Protein AF-A0A917JMY3-F1 (afdb_monomer_lite)

Secondary structure (DSSP, 8-state):
--SHHHHTT----S-EEEES-SB-SSSSGGGGSS-GGGEEEE--TT-GGGG-B-S-TTTTTS-TTEETBEE-TTSGGG-SEEPP--TT--TT-GGG-HHHHHHHHHHHTT-PPP---

Sequence (117 aa):
MVGYSSRDAGLHADEVAFLGSPGVGVDHARDLGVPPEHVWAGTSRDDEIHFAVDGDPRTWGGFPDQHWYGMNPADPAFGGNQIPSSPTTRHNDYWKDPQTVDALARIVVGRAEGTHQ

InterPro domains:
  IPR010427 Domain of unknown function DUF1023 [PF06259] (7-50)

Structure (mmCIF, N/CA/C/O backbone):
data_AF-A0A917JMY3-F1
#
_entry.id   AF-A0A917JMY3-F1
#
loop_
_atom_site.group_PDB
_atom_site.id
_atom_site.type_symbol
_atom_site.label_atom_id
_atom_site.label_alt_id
_atom_site.label_comp_id
_atom_site.label_asym_id
_atom_site.label_entity_id
_atom_site.label_seq_id
_atom_site.pdbx_PDB_ins_code
_atom_site.Cartn_x
_atom_site.Cartn_y
_atom_site.Cartn_z
_atom_site.occupancy
_atom_site.B_iso_or_equiv
_atom_site.auth_seq_id
_atom_site.auth_comp_id
_atom_site.auth_asym_id
_atom_site.auth_atom_id
_atom_site.pdbx_PDB_model_num
ATOM 1 N N . MET A 1 1 ? 10.313 -12.507 -0.847 1.00 40.16 1 MET A N 1
ATOM 2 C CA . MET A 1 1 ? 9.336 -12.579 -1.953 1.00 40.16 1 MET A CA 1
ATOM 3 C C . MET A 1 1 ? 8.189 -13.485 -1.515 1.00 40.16 1 MET A C 1
ATOM 5 O O . MET A 1 1 ? 8.314 -14.693 -1.622 1.00 40.16 1 MET A O 1
ATOM 9 N N . VAL A 1 2 ? 7.125 -12.925 -0.932 1.00 47.00 2 VAL A N 1
ATOM 10 C CA . VAL A 1 2 ? 5.941 -13.695 -0.476 1.00 47.00 2 VAL A CA 1
ATOM 11 C C . VAL A 1 2 ? 4.927 -13.915 -1.616 1.00 47.00 2 VAL A C 1
ATOM 13 O O . VAL A 1 2 ? 4.148 -14.862 -1.571 1.00 47.00 2 VAL A O 1
ATOM 16 N N . GLY A 1 3 ? 4.998 -13.128 -2.698 1.00 41.66 3 GLY A N 1
ATOM 17 C CA . GLY A 1 3 ? 4.129 -13.287 -3.876 1.00 41.66 3 GLY A CA 1
ATOM 18 C C . GLY A 1 3 ? 4.318 -14.608 -4.635 1.00 41.66 3 GLY A C 1
ATOM 19 O O . GLY A 1 3 ? 3.356 -15.152 -5.165 1.00 41.66 3 GLY A O 1
ATOM 20 N N . TYR A 1 4 ? 5.520 -15.196 -4.619 1.00 40.59 4 TYR A N 1
ATOM 21 C CA . TYR A 1 4 ? 5.754 -16.487 -5.285 1.00 40.59 4 TYR A CA 1
ATOM 22 C C . TYR A 1 4 ? 5.111 -17.665 -4.537 1.00 40.59 4 TYR A C 1
ATOM 24 O O . TYR A 1 4 ? 4.604 -18.587 -5.164 1.00 40.59 4 TYR A O 1
ATOM 32 N N . SER A 1 5 ? 5.039 -17.606 -3.203 1.00 41.75 5 SER A N 1
ATOM 33 C CA . SER A 1 5 ? 4.351 -18.613 -2.379 1.00 41.75 5 SER A CA 1
ATOM 34 C C . SER A 1 5 ? 2.821 -18.603 -2.522 1.00 41.75 5 SER A C 1
ATOM 36 O O . SER A 1 5 ? 2.170 -19.539 -2.071 1.00 41.75 5 SER A O 1
ATOM 38 N N . SER A 1 6 ? 2.243 -17.579 -3.161 1.00 46.69 6 SER A N 1
ATOM 39 C CA . SER A 1 6 ? 0.793 -17.446 -3.365 1.00 46.69 6 SER A CA 1
ATOM 40 C C . SER A 1 6 ? 0.261 -18.322 -4.504 1.00 46.69 6 SER A C 1
ATOM 42 O O . SER A 1 6 ? -0.890 -18.752 -4.461 1.00 46.69 6 SER A O 1
ATOM 44 N N . ARG A 1 7 ? 1.079 -18.591 -5.533 1.00 44.69 7 ARG A N 1
ATOM 45 C CA . ARG A 1 7 ? 0.615 -19.217 -6.783 1.00 44.69 7 ARG A CA 1
ATOM 46 C C . ARG A 1 7 ? 0.433 -20.735 -6.707 1.00 44.69 7 ARG A C 1
ATOM 48 O O . ARG A 1 7 ? -0.440 -21.253 -7.394 1.00 44.69 7 ARG A O 1
ATOM 55 N N . ASP A 1 8 ? 1.191 -21.427 -5.854 1.00 43.56 8 ASP A N 1
ATOM 56 C CA . ASP A 1 8 ? 1.295 -22.895 -5.920 1.00 43.56 8 ASP A CA 1
ATOM 57 C C . ASP A 1 8 ? 0.513 -23.661 -4.836 1.00 43.56 8 ASP A C 1
ATOM 59 O O . ASP A 1 8 ? 0.391 -24.881 -4.933 1.00 43.56 8 ASP A O 1
ATOM 63 N N . ALA A 1 9 ? -0.042 -22.991 -3.816 1.00 42.69 9 ALA A N 1
ATOM 64 C CA . ALA A 1 9 ? -0.684 -23.679 -2.683 1.00 42.69 9 ALA A CA 1
ATOM 65 C C . ALA A 1 9 ? -2.163 -23.338 -2.440 1.00 42.69 9 ALA A C 1
ATOM 67 O O . ALA A 1 9 ? -2.804 -24.054 -1.677 1.00 42.69 9 ALA A O 1
ATOM 68 N N . GLY A 1 10 ? -2.717 -22.300 -3.079 1.00 42.09 10 GLY A N 1
ATOM 69 C CA . GLY A 1 10 ? -4.028 -21.762 -2.707 1.00 42.09 10 GLY A CA 1
ATOM 70 C C . GLY A 1 10 ? -3.972 -21.181 -1.292 1.00 42.09 10 GLY A C 1
ATOM 71 O O . GLY A 1 10 ? -3.919 -21.905 -0.301 1.00 42.09 10 GLY A O 1
ATOM 72 N N . LEU A 1 11 ? -3.927 -19.856 -1.171 1.00 47.31 11 LEU A N 1
ATOM 73 C CA . LEU A 1 11 ? -3.903 -19.230 0.147 1.00 47.31 11 LEU A CA 1
ATOM 74 C C . LEU A 1 11 ? -5.196 -19.563 0.902 1.00 47.31 11 LEU A C 1
ATOM 76 O O . LEU A 1 11 ? -6.274 -19.116 0.535 1.00 47.31 11 LEU A O 1
ATOM 80 N N . HIS A 1 12 ? -5.062 -20.270 2.025 1.00 51.50 12 HIS A N 1
ATOM 81 C CA . HIS A 1 12 ? -5.997 -20.190 3.152 1.00 51.50 12 HIS A CA 1
ATOM 82 C C . HIS A 1 12 ? -5.856 -18.833 3.871 1.00 51.50 12 HIS A C 1
ATOM 84 O O . HIS A 1 12 ? -5.801 -18.780 5.097 1.00 51.50 12 HIS A O 1
ATOM 90 N N . ALA A 1 13 ? -5.687 -17.746 3.122 1.00 57.28 13 ALA A N 1
ATOM 91 C CA . ALA A 1 13 ? -5.776 -16.403 3.655 1.00 57.28 13 ALA A CA 1
ATOM 92 C C . ALA A 1 13 ? -6.987 -15.761 3.009 1.00 57.28 13 ALA A C 1
ATOM 94 O O . ALA A 1 13 ? -7.075 -15.685 1.784 1.00 57.28 13 ALA A O 1
ATOM 95 N N . ASP A 1 14 ? -7.902 -15.317 3.858 1.00 73.88 14 ASP A N 1
ATOM 96 C CA . ASP A 1 14 ? -9.063 -14.553 3.433 1.00 73.88 14 ASP A CA 1
ATOM 97 C C . ASP A 1 14 ? -8.649 -13.171 2.906 1.00 73.88 14 ASP A C 1
ATOM 99 O O . ASP A 1 14 ? -9.389 -12.581 2.141 1.00 73.88 14 ASP A O 1
ATOM 103 N N . GLU A 1 15 ? -7.459 -12.671 3.272 1.00 84.50 15 GLU A N 1
ATOM 104 C CA . GLU A 1 15 ? -6.949 -11.346 2.905 1.00 84.50 15 GLU A CA 1
ATOM 105 C C . GLU A 1 15 ? -5.446 -11.391 2.579 1.00 84.50 15 GLU A C 1
ATOM 107 O O . GLU A 1 15 ? -4.666 -12.073 3.253 1.00 84.50 15 GLU A O 1
ATOM 112 N N . VAL A 1 16 ? -5.008 -10.616 1.584 1.00 87.50 16 VAL A N 1
ATOM 113 C CA . VAL A 1 16 ? -3.596 -10.468 1.190 1.00 87.50 16 VAL A CA 1
ATOM 114 C C . VAL A 1 16 ? -3.202 -8.994 1.238 1.00 87.50 16 VAL A C 1
ATOM 116 O O . VAL A 1 16 ? -3.844 -8.170 0.601 1.00 87.50 16 VAL A O 1
ATOM 119 N N . ALA A 1 17 ? -2.123 -8.656 1.954 1.00 88.81 17 ALA A N 1
ATOM 120 C CA . ALA A 1 17 ? -1.642 -7.279 2.099 1.00 88.81 17 ALA A CA 1
ATOM 121 C C . ALA A 1 17 ? -0.182 -7.103 1.639 1.00 88.81 17 ALA A C 1
ATOM 123 O O . ALA A 1 17 ? 0.703 -7.850 2.065 1.00 88.81 17 ALA A O 1
ATOM 124 N N . PHE A 1 18 ? 0.084 -6.077 0.825 1.00 89.31 18 PHE A N 1
ATOM 125 C CA . PHE A 1 18 ? 1.416 -5.692 0.347 1.00 89.31 18 PHE A CA 1
ATOM 126 C C . PHE A 1 18 ? 1.780 -4.278 0.815 1.00 89.31 18 PHE A C 1
ATOM 128 O O . PHE A 1 18 ? 1.085 -3.317 0.506 1.00 89.31 18 PHE A O 1
ATOM 135 N N . LEU A 1 19 ? 2.895 -4.120 1.528 1.00 88.19 19 LEU A N 1
ATOM 136 C CA . LEU A 1 19 ? 3.388 -2.807 1.957 1.00 88.19 19 LEU A CA 1
ATOM 137 C C . LEU A 1 19 ? 4.782 -2.558 1.403 1.00 88.19 19 LEU A C 1
ATOM 139 O O . LEU A 1 19 ? 5.643 -3.427 1.540 1.00 88.19 19 LEU A O 1
ATOM 143 N N . GLY A 1 20 ? 4.979 -1.400 0.767 1.00 80.94 20 GLY A N 1
ATOM 144 C CA . GLY A 1 20 ? 6.263 -1.028 0.171 1.00 80.94 20 GLY A CA 1
ATOM 145 C C . GLY A 1 20 ? 6.785 -2.099 -0.791 1.00 80.94 20 GLY A C 1
ATOM 146 O O . GLY A 1 20 ? 7.956 -2.452 -0.745 1.00 80.94 20 GLY A O 1
ATOM 147 N N . SER A 1 21 ? 5.920 -2.710 -1.608 1.00 79.12 21 SER A N 1
ATOM 148 C CA . SER A 1 21 ? 6.339 -3.813 -2.485 1.00 79.12 21 SER A CA 1
ATOM 149 C C . SER A 1 21 ? 6.733 -3.297 -3.872 1.00 79.12 21 SER A C 1
ATOM 151 O O . SER A 1 21 ? 5.936 -2.597 -4.494 1.00 79.12 21 SER A O 1
ATOM 153 N N . PRO A 1 22 ? 7.880 -3.718 -4.435 1.00 68.75 22 PRO A N 1
ATOM 154 C CA . PRO A 1 22 ? 8.309 -3.350 -5.786 1.00 68.75 22 PRO A CA 1
ATOM 155 C C . PRO A 1 22 ? 7.623 -4.225 -6.854 1.00 68.75 22 PRO A C 1
ATOM 157 O O . PRO A 1 22 ? 8.269 -4.731 -7.769 1.00 68.75 22 PRO A O 1
ATOM 160 N N . GLY A 1 23 ? 6.327 -4.494 -6.705 1.00 78.44 23 GLY A N 1
ATOM 161 C CA . GLY A 1 23 ? 5.597 -5.479 -7.510 1.00 78.44 23 GLY A CA 1
ATOM 162 C C . GLY A 1 23 ? 5.478 -6.852 -6.841 1.00 78.44 23 GLY A C 1
ATOM 163 O O . GLY A 1 23 ? 6.192 -7.176 -5.886 1.00 78.44 23 GLY A O 1
ATOM 164 N N . VAL A 1 24 ? 4.513 -7.643 -7.315 1.00 78.25 24 VAL A N 1
ATOM 165 C CA . VAL A 1 24 ? 4.086 -8.916 -6.693 1.00 78.25 24 VAL A CA 1
ATOM 166 C C . VAL A 1 24 ? 4.065 -10.105 -7.664 1.00 78.25 24 VAL A C 1
ATOM 168 O O . VAL A 1 24 ? 3.620 -11.194 -7.308 1.00 78.25 24 VAL A O 1
ATOM 171 N N . GLY A 1 25 ? 4.607 -9.930 -8.870 1.00 75.94 25 GLY A N 1
ATOM 172 C CA . GLY A 1 25 ? 4.732 -10.951 -9.917 1.00 75.94 25 GLY A CA 1
ATOM 173 C C . GLY A 1 25 ? 3.576 -10.989 -10.924 1.00 75.94 25 GLY A C 1
ATOM 174 O O . GLY A 1 25 ? 3.506 -11.928 -11.723 1.00 75.94 25 GLY A O 1
ATOM 175 N N . VAL A 1 26 ? 2.673 -10.004 -10.867 1.00 80.94 26 VAL A N 1
ATOM 176 C CA . VAL A 1 26 ? 1.529 -9.791 -11.769 1.00 80.94 26 VAL A CA 1
ATOM 177 C C . VAL A 1 26 ? 1.264 -8.300 -11.956 1.00 80.94 26 VAL A C 1
ATOM 179 O O . VAL A 1 26 ? 1.698 -7.495 -11.134 1.00 80.94 26 VAL A O 1
ATOM 182 N N . ASP A 1 27 ? 0.496 -7.962 -12.993 1.00 81.12 27 ASP A N 1
ATOM 183 C CA . ASP A 1 27 ? 0.112 -6.579 -13.295 1.00 81.12 27 ASP A CA 1
ATOM 184 C C . ASP A 1 27 ? -1.253 -6.177 -12.717 1.00 81.12 27 ASP A C 1
ATOM 186 O O . ASP A 1 27 ? -1.523 -4.987 -12.589 1.00 81.12 27 ASP A O 1
ATOM 190 N N . HIS A 1 28 ? -2.108 -7.141 -12.350 1.00 84.06 28 HIS A N 1
ATOM 191 C CA . HIS A 1 28 ? -3.422 -6.868 -11.761 1.00 84.06 28 HIS A CA 1
ATOM 192 C C . HIS A 1 28 ? -3.714 -7.790 -10.572 1.00 84.06 28 HIS A C 1
ATOM 194 O O . HIS A 1 28 ? -3.365 -8.972 -10.580 1.00 84.06 28 HIS A O 1
ATOM 200 N N . ALA A 1 29 ? -4.461 -7.281 -9.590 1.00 86.88 29 ALA A N 1
ATOM 201 C CA . ALA A 1 29 ? -4.897 -8.022 -8.406 1.00 86.88 29 ALA A CA 1
ATOM 202 C C . ALA A 1 29 ? -5.672 -9.304 -8.761 1.00 86.88 29 ALA A C 1
ATOM 204 O O . ALA A 1 29 ? -5.460 -10.348 -8.148 1.00 86.88 29 ALA A O 1
ATOM 205 N N . ARG A 1 30 ? -6.502 -9.263 -9.815 1.00 85.88 30 ARG A N 1
ATOM 206 C CA . ARG A 1 30 ? -7.267 -10.427 -10.311 1.00 85.88 30 ARG A CA 1
ATOM 207 C C . ARG A 1 30 ? -6.396 -11.607 -10.758 1.00 85.88 30 ARG A C 1
ATOM 209 O O . ARG A 1 30 ? -6.891 -12.726 -10.850 1.00 85.88 30 ARG A O 1
ATOM 216 N N . ASP A 1 31 ? -5.116 -11.365 -11.033 1.00 86.50 31 ASP A N 1
ATOM 217 C CA . ASP A 1 31 ? -4.177 -12.381 -11.507 1.00 86.50 31 ASP A CA 1
ATOM 218 C C . ASP A 1 31 ? -3.449 -13.095 -10.340 1.00 86.50 31 ASP A C 1
ATOM 220 O O . ASP A 1 31 ? -2.634 -13.993 -10.573 1.00 86.50 31 ASP A O 1
ATOM 224 N N . LEU A 1 32 ? -3.735 -12.719 -9.081 1.00 83.31 32 LEU A N 1
ATOM 225 C CA . LEU A 1 32 ? -3.150 -13.312 -7.865 1.00 83.31 32 LEU A CA 1
ATOM 226 C C . LEU A 1 32 ? -3.818 -14.623 -7.420 1.00 83.31 32 LEU A C 1
ATOM 228 O O . LEU A 1 32 ? -3.282 -15.312 -6.553 1.00 83.31 32 LEU A O 1
ATOM 232 N N . GLY A 1 33 ? -4.965 -14.981 -8.005 1.00 83.19 33 GLY A N 1
ATOM 233 C CA . GLY A 1 33 ? -5.721 -16.185 -7.638 1.00 83.19 33 GLY A CA 1
ATOM 234 C C . GLY A 1 33 ? -6.621 -16.029 -6.404 1.00 83.19 33 GLY A C 1
ATOM 235 O O . GLY A 1 33 ? -7.188 -17.020 -5.950 1.00 83.19 33 GLY A O 1
ATOM 236 N N . VAL A 1 34 ? -6.780 -14.804 -5.893 1.00 84.62 34 VAL A N 1
ATOM 237 C CA . VAL A 1 34 ? -7.773 -14.408 -4.878 1.00 84.62 34 VAL A CA 1
ATOM 238 C C . VAL A 1 34 ? -8.669 -13.298 -5.445 1.00 84.62 34 VAL A C 1
ATOM 240 O O . VAL A 1 34 ? -8.234 -12.599 -6.369 1.00 84.62 34 VAL A O 1
ATOM 243 N N . PRO A 1 35 ? -9.909 -13.120 -4.951 1.00 88.56 35 PRO A N 1
ATOM 244 C CA . PRO A 1 35 ? -10.749 -12.020 -5.410 1.00 88.56 35 PRO A CA 1
ATOM 245 C C . PRO A 1 35 ? -10.083 -10.658 -5.112 1.00 88.56 35 PRO A C 1
ATOM 247 O O . PRO A 1 35 ? -9.526 -10.494 -4.024 1.00 88.56 35 PRO A O 1
ATOM 250 N N . PRO A 1 36 ? -10.091 -9.689 -6.050 1.00 88.31 36 PRO A N 1
ATOM 251 C CA . PRO A 1 36 ? -9.416 -8.396 -5.881 1.00 88.31 36 PRO A CA 1
ATOM 252 C C . PRO A 1 36 ? -9.843 -7.609 -4.637 1.00 88.31 36 PRO A C 1
ATOM 254 O O . PRO A 1 36 ? -9.036 -6.885 -4.061 1.00 88.31 36 PRO A O 1
ATOM 257 N N . GLU A 1 37 ? -11.089 -7.783 -4.196 1.00 89.25 37 GLU A N 1
ATOM 258 C CA . GLU A 1 37 ? -11.641 -7.201 -2.971 1.00 89.25 37 GLU A CA 1
ATOM 259 C C . GLU A 1 37 ? -10.939 -7.669 -1.686 1.00 89.25 37 GLU A C 1
ATOM 261 O O . GLU A 1 37 ? -11.063 -7.004 -0.661 1.00 89.25 37 GLU A O 1
ATOM 266 N N . HIS A 1 38 ? -10.172 -8.760 -1.751 1.00 89.62 38 HIS A N 1
ATOM 267 C CA . HIS A 1 38 ? -9.366 -9.294 -0.651 1.00 89.62 38 HIS A CA 1
ATOM 268 C C . HIS A 1 38 ? -7.875 -8.934 -0.762 1.00 89.62 38 HIS A C 1
ATOM 270 O O . HIS A 1 38 ? -7.025 -9.454 -0.035 1.00 89.62 38 HIS A O 1
ATOM 276 N N . VAL A 1 39 ? -7.519 -8.073 -1.718 1.00 91.00 39 VAL A N 1
ATOM 277 C CA . VAL A 1 39 ? -6.143 -7.633 -1.948 1.00 91.00 39 VAL A CA 1
ATOM 278 C C . VAL A 1 39 ? -5.996 -6.205 -1.455 1.00 91.00 39 VAL A C 1
ATOM 280 O O . VAL A 1 39 ? -6.763 -5.330 -1.838 1.00 91.00 39 VAL A O 1
ATOM 283 N N . TRP A 1 40 ? -4.985 -5.961 -0.632 1.00 92.50 40 TRP A N 1
ATOM 284 C CA . TRP A 1 40 ? -4.701 -4.672 -0.017 1.00 92.50 40 TRP A CA 1
ATOM 285 C C . TRP A 1 40 ? -3.261 -4.269 -0.297 1.00 92.50 40 TRP A C 1
ATOM 287 O O . TRP A 1 40 ? -2.349 -5.092 -0.202 1.00 92.50 40 TRP A O 1
ATOM 297 N N . ALA A 1 41 ? -3.023 -3.001 -0.609 1.00 92.06 41 ALA A N 1
ATOM 298 C CA . ALA A 1 41 ? -1.676 -2.519 -0.851 1.00 92.06 41 ALA A CA 1
ATOM 299 C C . ALA A 1 41 ? -1.477 -1.060 -0.455 1.00 92.06 41 ALA A C 1
ATOM 301 O O . ALA A 1 41 ? -2.363 -0.229 -0.620 1.00 92.06 41 ALA A O 1
ATOM 302 N N . GLY A 1 42 ? -0.294 -0.735 0.056 1.00 88.69 42 GLY A N 1
ATOM 303 C CA . GLY A 1 42 ? 0.064 0.632 0.416 1.00 88.69 42 GLY A CA 1
ATOM 304 C C . GLY A 1 42 ? 1.549 0.896 0.237 1.00 88.69 42 GLY A C 1
ATOM 305 O O . GLY A 1 42 ? 2.386 0.045 0.537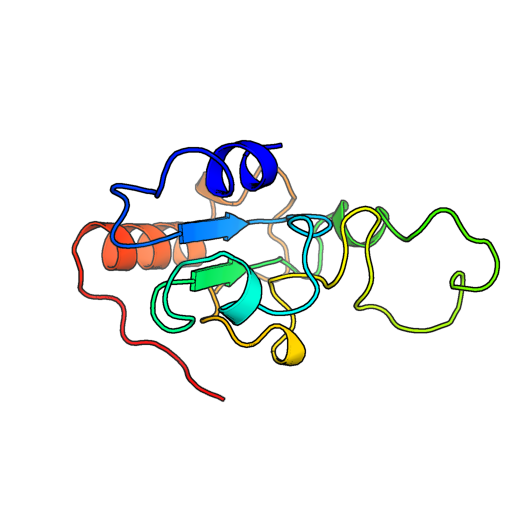 1.00 88.69 42 GLY A O 1
ATOM 306 N N . THR A 1 43 ? 1.869 2.098 -0.229 1.00 88.00 43 THR A N 1
ATOM 307 C CA . THR A 1 43 ? 3.242 2.588 -0.338 1.00 88.00 43 THR A CA 1
ATOM 308 C C . THR A 1 43 ? 3.260 4.065 0.041 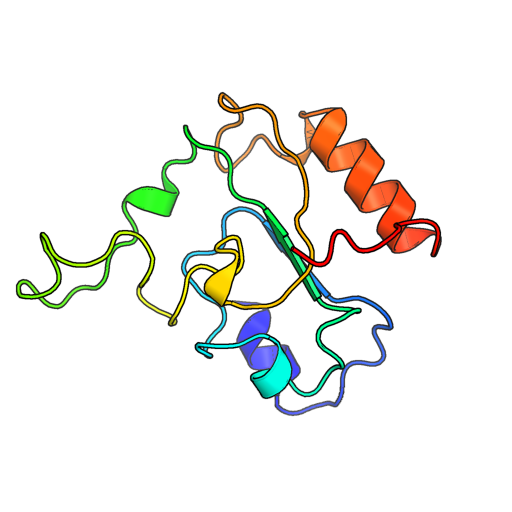1.00 88.00 43 THR A C 1
ATOM 310 O O . THR A 1 43 ? 2.502 4.869 -0.500 1.00 88.00 43 THR A O 1
ATOM 313 N N . SER A 1 44 ? 4.132 4.429 0.975 1.00 87.25 44 SER A N 1
ATOM 314 C CA . SER A 1 44 ? 4.366 5.814 1.373 1.00 87.25 44 SER A CA 1
ATOM 315 C C . SER A 1 44 ? 5.117 6.571 0.280 1.00 87.25 44 SER A C 1
ATOM 317 O O . SER A 1 44 ? 5.929 6.012 -0.455 1.00 87.25 44 SER A O 1
ATOM 319 N N . ARG A 1 45 ? 4.878 7.880 0.175 1.00 84.06 45 ARG A N 1
ATOM 320 C CA . ARG A 1 45 ? 5.550 8.737 -0.811 1.00 84.06 45 ARG A CA 1
ATOM 321 C C . ARG A 1 45 ? 7.067 8.791 -0.597 1.00 84.06 45 ARG A C 1
ATOM 323 O O . ARG A 1 45 ? 7.811 8.798 -1.568 1.00 84.06 45 ARG A O 1
ATOM 330 N N . ASP A 1 46 ? 7.515 8.848 0.655 1.00 82.62 46 ASP A N 1
ATOM 331 C CA . ASP A 1 46 ? 8.936 8.975 0.999 1.00 82.62 46 ASP A CA 1
ATOM 332 C C . ASP A 1 46 ? 9.626 7.604 1.202 1.00 82.62 46 ASP A C 1
ATOM 334 O O . ASP A 1 46 ? 10.758 7.553 1.704 1.00 82.62 46 ASP A O 1
ATOM 338 N N . ASP A 1 47 ? 8.952 6.510 0.827 1.00 79.50 47 ASP A N 1
ATOM 339 C CA . ASP A 1 47 ? 9.514 5.159 0.790 1.00 79.50 47 ASP A CA 1
ATOM 340 C C . ASP A 1 47 ? 10.536 5.042 -0.351 1.00 79.50 47 ASP A C 1
ATOM 342 O O . ASP A 1 47 ? 10.260 5.334 -1.513 1.00 79.50 47 ASP A O 1
ATOM 346 N N . GLU A 1 48 ? 11.740 4.593 -0.027 1.00 77.75 48 GLU A N 1
ATOM 347 C CA . GLU A 1 48 ? 12.802 4.340 -0.993 1.00 77.75 48 GLU A CA 1
ATOM 348 C C . GLU A 1 48 ? 12.471 3.255 -2.039 1.00 77.75 48 GLU A C 1
ATOM 350 O O . GLU A 1 48 ? 13.188 3.137 -3.034 1.00 77.75 48 GLU A O 1
ATOM 355 N N . ILE A 1 49 ? 11.385 2.491 -1.877 1.00 73.38 49 ILE A N 1
ATOM 356 C CA . ILE A 1 49 ? 10.958 1.480 -2.848 1.00 73.38 49 ILE A CA 1
ATOM 357 C C . ILE A 1 49 ? 10.625 2.060 -4.225 1.00 73.38 49 ILE A C 1
ATOM 359 O O . ILE A 1 49 ? 10.783 1.354 -5.217 1.00 73.38 49 ILE A O 1
ATOM 363 N N . HIS A 1 50 ? 10.286 3.352 -4.317 1.00 68.69 50 HIS A N 1
ATOM 364 C CA . HIS A 1 50 ? 10.116 4.051 -5.602 1.00 68.69 50 HIS A CA 1
ATOM 365 C C . HIS A 1 50 ? 11.389 4.041 -6.464 1.00 68.69 50 HIS A C 1
ATOM 367 O O . HIS A 1 50 ? 11.332 4.316 -7.658 1.00 68.69 50 HIS A O 1
ATOM 373 N N . PHE A 1 51 ? 12.555 3.732 -5.881 1.00 66.69 51 PHE A N 1
ATOM 374 C CA . PHE A 1 51 ? 13.813 3.577 -6.613 1.00 66.69 51 PHE A CA 1
ATOM 375 C C . PHE A 1 51 ? 14.063 2.149 -7.116 1.00 66.69 51 PHE A C 1
ATOM 377 O O . PHE A 1 51 ? 15.022 1.938 -7.857 1.00 66.69 51 PHE A O 1
ATOM 384 N N . ALA A 1 52 ? 13.213 1.175 -6.775 1.00 61.50 52 ALA A N 1
ATOM 385 C CA . ALA A 1 52 ? 13.255 -0.189 -7.311 1.00 61.50 52 ALA A CA 1
ATOM 386 C C . ALA A 1 52 ? 12.607 -0.277 -8.708 1.00 61.50 52 ALA A C 1
ATOM 388 O O . ALA A 1 52 ? 11.838 -1.197 -9.005 1.00 61.50 52 ALA A O 1
ATOM 389 N N . VAL A 1 53 ? 12.899 0.722 -9.544 1.00 59.84 53 VAL A N 1
ATOM 390 C CA . VAL A 1 53 ? 12.438 0.825 -10.930 1.00 59.84 53 VAL A CA 1
ATOM 391 C C . VAL A 1 53 ? 13.013 -0.310 -11.772 1.00 59.84 53 VAL A C 1
ATOM 393 O O . VAL A 1 53 ? 14.070 -0.862 -11.455 1.00 59.84 53 VAL A O 1
ATOM 396 N N . ASP A 1 54 ? 12.306 -0.665 -12.842 1.00 55.50 54 ASP A N 1
ATOM 397 C CA . ASP A 1 54 ? 12.744 -1.713 -13.757 1.00 55.50 54 ASP A CA 1
ATOM 398 C C . ASP A 1 54 ? 14.176 -1.470 -14.295 1.00 55.50 54 ASP A C 1
ATOM 400 O O . ASP A 1 54 ? 14.634 -0.341 -14.467 1.00 55.50 54 ASP A O 1
ATOM 404 N N . GLY A 1 55 ? 14.916 -2.558 -14.522 1.00 49.88 55 GLY A N 1
ATOM 405 C CA . GLY A 1 55 ? 16.304 -2.553 -14.978 1.00 49.88 55 GLY A CA 1
ATOM 406 C C . GLY A 1 55 ? 16.450 -2.326 -16.483 1.00 49.88 55 GLY A C 1
ATOM 407 O O . GLY A 1 55 ? 17.583 -2.299 -16.967 1.00 49.88 55 GLY A O 1
ATOM 408 N N . ASP A 1 56 ? 15.343 -2.187 -17.225 1.00 52.75 56 ASP A N 1
ATOM 409 C CA . ASP A 1 56 ? 15.356 -1.736 -18.617 1.00 52.75 56 ASP A CA 1
ATOM 410 C C . ASP A 1 56 ? 15.602 -0.211 -18.672 1.00 52.75 56 ASP A C 1
ATOM 412 O O . ASP A 1 56 ? 14.752 0.582 -18.271 1.00 52.75 56 ASP A O 1
ATOM 416 N N . PRO A 1 57 ? 16.724 0.259 -19.246 1.00 51.34 57 PRO A N 1
ATOM 417 C CA . PRO A 1 57 ? 16.995 1.688 -19.396 1.00 51.34 57 PRO A CA 1
ATOM 418 C C . PRO A 1 57 ? 15.932 2.459 -20.202 1.00 51.34 57 PRO A C 1
ATOM 420 O O . PRO A 1 57 ? 15.952 3.687 -20.202 1.00 51.34 57 PRO A O 1
ATOM 423 N N . ARG A 1 58 ? 15.028 1.773 -20.920 1.00 49.19 58 ARG A N 1
ATOM 424 C CA . ARG A 1 58 ? 13.920 2.372 -21.687 1.00 49.19 58 ARG A CA 1
ATOM 425 C C . ARG A 1 58 ? 12.704 2.738 -20.836 1.00 49.19 58 ARG A C 1
ATOM 427 O O . ARG A 1 58 ? 11.918 3.574 -21.274 1.00 49.19 58 ARG A O 1
ATOM 434 N N . THR A 1 59 ? 12.542 2.139 -19.660 1.00 50.78 59 THR A N 1
ATOM 435 C CA . THR A 1 59 ? 11.516 2.522 -18.672 1.00 50.78 59 THR A CA 1
ATOM 436 C C . THR A 1 59 ? 12.049 3.583 -17.706 1.00 50.78 59 THR A C 1
ATOM 438 O O . THR A 1 59 ? 11.285 4.206 -16.967 1.00 50.78 59 THR A O 1
ATOM 441 N N . TRP A 1 60 ? 13.350 3.898 -17.798 1.00 44.50 60 TRP A N 1
ATOM 442 C CA . TRP A 1 60 ? 14.019 4.992 -17.096 1.00 44.50 60 TRP A CA 1
ATOM 443 C C . TRP A 1 60 ? 13.566 6.357 -17.646 1.00 44.50 60 TRP A C 1
ATOM 445 O O . TRP A 1 60 ? 14.239 7.020 -18.434 1.00 44.50 60 TRP A O 1
ATOM 455 N N . GLY A 1 61 ? 12.353 6.747 -17.258 1.00 43.56 61 GLY A N 1
ATOM 456 C CA . GLY A 1 61 ? 11.653 7.941 -17.734 1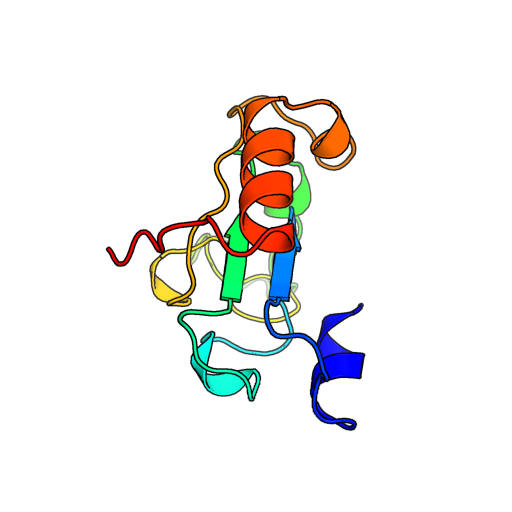.00 43.56 61 GLY A CA 1
ATOM 457 C C . GLY A 1 61 ? 10.225 7.690 -18.233 1.00 43.56 61 GLY A C 1
ATOM 458 O O . GLY A 1 61 ? 9.596 8.634 -18.708 1.00 43.56 61 GLY A O 1
ATOM 459 N N . GLY A 1 62 ? 9.699 6.464 -18.134 1.00 39.78 62 GLY A N 1
ATOM 460 C CA . GLY A 1 62 ? 8.377 6.107 -18.647 1.00 39.78 62 GLY A CA 1
ATOM 461 C C . GLY A 1 62 ? 7.635 5.147 -17.723 1.00 39.78 62 GLY A C 1
ATOM 462 O O . GLY A 1 62 ? 7.936 3.961 -17.717 1.00 39.78 62 GLY A O 1
ATOM 463 N N . PHE A 1 63 ? 6.630 5.702 -17.038 1.00 42.25 63 PHE A N 1
ATOM 464 C CA . PHE A 1 63 ? 5.653 5.094 -16.119 1.00 42.25 63 PHE A CA 1
ATOM 465 C C . PHE A 1 63 ? 6.169 4.834 -14.686 1.00 42.25 63 PHE A C 1
ATOM 467 O O . PHE A 1 63 ? 6.927 3.893 -14.475 1.00 42.25 63 PHE A O 1
ATOM 474 N N . PRO A 1 64 ? 5.751 5.648 -13.691 1.00 50.84 64 PRO A N 1
ATOM 475 C CA . PRO A 1 64 ? 6.135 5.491 -12.281 1.00 50.84 64 PRO A CA 1
ATOM 476 C C . PRO A 1 64 ? 5.637 4.188 -11.621 1.00 50.84 64 PRO A C 1
ATOM 478 O O . PRO A 1 64 ? 5.953 3.930 -10.462 1.00 50.84 64 PRO A O 1
ATOM 481 N N . ASP A 1 65 ? 4.899 3.358 -12.361 1.00 52.84 65 ASP A N 1
ATOM 482 C CA . ASP A 1 65 ? 4.010 2.353 -11.785 1.00 52.84 65 ASP A CA 1
ATOM 483 C C . ASP A 1 65 ? 4.458 0.910 -12.093 1.00 52.84 65 ASP A C 1
ATOM 485 O O . ASP A 1 65 ? 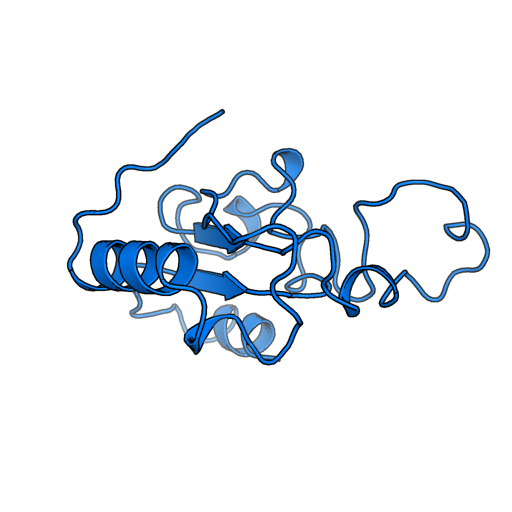3.838 -0.033 -11.615 1.00 52.84 65 ASP A O 1
ATOM 489 N N . GLN A 1 66 ? 5.557 0.700 -12.835 1.00 51.62 66 GLN A N 1
ATOM 490 C CA . GLN A 1 66 ? 6.139 -0.628 -13.101 1.00 51.62 66 GLN A CA 1
ATOM 491 C C . GLN A 1 66 ? 7.477 -0.809 -12.372 1.00 51.62 66 GLN A C 1
ATOM 493 O O . GLN A 1 66 ? 8.454 -0.107 -12.632 1.00 51.62 66 GLN A O 1
ATOM 498 N N . HIS A 1 67 ? 7.527 -1.788 -11.473 1.00 57.59 67 HIS A N 1
ATOM 499 C CA . HIS A 1 67 ? 8.725 -2.171 -10.726 1.00 57.59 67 HIS A CA 1
ATOM 500 C C . HIS A 1 67 ? 9.234 -3.551 -11.199 1.00 57.59 67 HIS A C 1
ATOM 502 O O . HIS A 1 67 ? 8.568 -4.233 -11.978 1.00 57.59 67 HIS A O 1
ATOM 508 N N . TRP A 1 68 ? 10.412 -3.996 -10.731 1.00 52.00 68 TRP A N 1
ATOM 509 C CA . TRP A 1 68 ? 11.066 -5.254 -11.168 1.00 52.00 68 TRP A CA 1
ATOM 510 C C . TRP A 1 68 ? 10.188 -6.515 -11.166 1.00 52.00 68 TRP A C 1
ATOM 512 O O . TRP A 1 68 ? 10.522 -7.491 -11.840 1.00 52.00 68 TRP A O 1
ATOM 522 N N . TYR A 1 69 ? 9.087 -6.526 -10.414 1.00 56.91 69 TYR A N 1
ATOM 523 C CA . TYR A 1 69 ? 8.172 -7.660 -10.330 1.00 56.91 69 TYR A CA 1
ATOM 524 C C . TYR A 1 69 ? 6.747 -7.323 -10.803 1.00 56.91 69 TYR A C 1
ATOM 526 O O . TYR A 1 69 ? 5.795 -7.927 -10.312 1.00 56.91 69 TYR A O 1
ATOM 534 N N . GLY A 1 70 ? 6.587 -6.387 -11.741 1.00 63.34 70 GLY A N 1
ATOM 535 C CA . GLY A 1 70 ? 5.294 -5.988 -12.314 1.00 63.34 70 GLY A CA 1
ATOM 536 C C . GLY A 1 70 ? 4.766 -4.667 -11.751 1.00 63.34 70 GLY A C 1
ATOM 537 O O . GLY A 1 70 ? 5.516 -3.890 -11.153 1.00 63.34 70 GLY A O 1
ATOM 538 N N . MET A 1 71 ? 3.473 -4.405 -11.953 1.00 72.50 71 MET A N 1
ATOM 539 C CA . MET A 1 71 ? 2.805 -3.187 -11.475 1.00 72.50 71 MET A CA 1
ATOM 540 C C . MET A 1 71 ? 2.983 -2.987 -9.957 1.00 72.50 71 MET A C 1
ATOM 542 O O . MET A 1 71 ? 2.919 -3.938 -9.171 1.00 72.50 71 MET A O 1
ATOM 546 N N . ASN A 1 72 ? 3.186 -1.739 -9.533 1.00 79.56 72 ASN A N 1
ATOM 547 C CA . ASN A 1 72 ? 3.116 -1.332 -8.136 1.00 79.56 72 ASN A CA 1
ATOM 548 C C . ASN A 1 72 ? 1.736 -1.711 -7.574 1.00 79.56 72 ASN A C 1
ATOM 550 O O . ASN A 1 72 ? 0.735 -1.156 -8.022 1.00 79.56 72 ASN A O 1
ATOM 554 N N . PRO A 1 73 ? 1.643 -2.611 -6.582 1.00 83.00 73 PRO A N 1
ATOM 555 C CA . PRO A 1 73 ? 0.347 -3.048 -6.085 1.00 83.00 73 PRO A CA 1
ATOM 556 C C . PRO A 1 73 ? -0.430 -1.921 -5.391 1.00 83.00 73 PRO A C 1
ATOM 558 O O . PRO A 1 73 ? -1.646 -2.016 -5.284 1.00 83.00 73 PRO A O 1
ATOM 561 N N . ALA A 1 74 ? 0.253 -0.862 -4.935 1.00 85.19 74 ALA A N 1
ATOM 562 C CA . ALA A 1 74 ? -0.375 0.319 -4.345 1.00 85.19 74 ALA A CA 1
ATOM 563 C C . ALA A 1 74 ? -0.932 1.306 -5.392 1.00 85.19 74 ALA A C 1
ATOM 565 O O . ALA A 1 74 ? -1.574 2.287 -5.013 1.00 85.19 74 ALA A O 1
ATOM 566 N N . ASP A 1 75 ? -0.688 1.077 -6.686 1.00 83.12 75 ASP A N 1
ATOM 567 C CA . ASP A 1 75 ? -1.291 1.870 -7.755 1.00 83.12 75 ASP A CA 1
ATOM 568 C C . ASP A 1 75 ? -2.779 1.502 -7.923 1.00 83.12 75 ASP A C 1
ATOM 570 O O . ASP A 1 75 ? -3.105 0.312 -7.980 1.00 83.12 75 ASP A O 1
ATOM 574 N N . PRO A 1 76 ? -3.705 2.476 -8.042 1.00 83.50 76 PRO A N 1
ATOM 575 C CA . PRO A 1 76 ? -5.117 2.191 -8.305 1.00 83.50 76 PRO A CA 1
ATOM 576 C C . PRO A 1 76 ? -5.360 1.270 -9.513 1.00 83.50 76 PRO A C 1
ATOM 578 O O . PRO A 1 76 ? -6.266 0.439 -9.482 1.00 83.50 76 PRO A O 1
ATOM 581 N N . ALA A 1 77 ? -4.541 1.369 -10.565 1.00 84.31 77 ALA A N 1
ATOM 582 C CA . ALA A 1 77 ? -4.645 0.546 -11.767 1.00 84.31 77 ALA A CA 1
ATOM 583 C C . ALA A 1 77 ? -4.365 -0.944 -11.509 1.00 84.31 77 ALA A C 1
ATOM 585 O O . ALA A 1 77 ? -4.811 -1.788 -12.289 1.00 84.31 77 ALA A O 1
ATOM 586 N N . PHE A 1 78 ? -3.684 -1.286 -10.409 1.00 86.50 78 PHE A N 1
ATOM 587 C CA . PHE A 1 78 ? -3.515 -2.674 -9.981 1.00 86.50 78 PHE A CA 1
ATOM 588 C C . PHE A 1 78 ? -4.854 -3.325 -9.593 1.00 86.50 78 PHE A C 1
ATOM 590 O O . PHE A 1 78 ? -5.038 -4.530 -9.780 1.00 86.50 78 PHE A O 1
ATOM 597 N N . GLY A 1 79 ? -5.814 -2.534 -9.099 1.00 88.62 79 GLY A N 1
ATOM 598 C CA . GLY A 1 79 ? -7.187 -2.974 -8.838 1.00 88.62 79 GLY A CA 1
ATOM 599 C C . GLY A 1 79 ? -7.415 -3.679 -7.497 1.00 88.62 79 GLY A C 1
ATOM 600 O O . GLY A 1 79 ? -8.375 -4.439 -7.387 1.00 88.62 79 GLY A O 1
ATOM 601 N N . GLY A 1 80 ? -6.545 -3.460 -6.506 1.00 88.88 80 GLY A N 1
ATOM 602 C CA . GLY A 1 80 ? -6.769 -3.848 -5.106 1.00 88.88 80 GLY A CA 1
ATOM 603 C C . GLY A 1 80 ? -7.198 -2.663 -4.230 1.00 88.88 80 GLY A C 1
ATOM 604 O O . GLY A 1 80 ? -7.230 -1.515 -4.674 1.00 88.88 80 GLY A O 1
ATOM 605 N N . ASN A 1 81 ? -7.498 -2.931 -2.963 1.00 92.81 81 ASN A N 1
ATOM 606 C CA . ASN A 1 81 ? -7.776 -1.914 -1.954 1.00 92.81 81 ASN A CA 1
ATOM 607 C C . ASN A 1 81 ? -6.499 -1.205 -1.486 1.00 92.81 81 ASN A C 1
ATOM 609 O O . ASN A 1 81 ? -5.412 -1.784 -1.482 1.00 92.81 81 ASN A O 1
ATOM 613 N N . GLN A 1 82 ? -6.636 0.030 -1.001 1.00 90.94 82 GLN A N 1
ATOM 614 C CA . GLN A 1 82 ? -5.499 0.810 -0.516 1.00 90.94 82 GLN A CA 1
ATOM 615 C C . GLN A 1 82 ? -5.326 0.726 1.002 1.00 90.94 82 GLN A C 1
ATOM 617 O O . GLN A 1 82 ? -6.283 0.856 1.766 1.00 90.94 82 GLN A O 1
ATOM 622 N N . ILE A 1 83 ? -4.076 0.577 1.440 1.00 90.94 83 ILE A N 1
ATOM 623 C CA . ILE A 1 83 ? -3.669 0.743 2.835 1.00 90.94 83 ILE A CA 1
ATOM 624 C C . ILE A 1 83 ? -3.110 2.162 2.991 1.00 90.94 83 ILE A C 1
ATOM 626 O O . ILE A 1 83 ? -2.106 2.491 2.354 1.00 90.94 83 ILE A O 1
ATOM 630 N N . PRO A 1 84 ? -3.725 3.017 3.825 1.00 90.50 84 PRO A N 1
ATOM 631 C CA . PRO A 1 84 ? -3.225 4.361 4.055 1.00 90.50 84 PRO A CA 1
ATOM 632 C C . PRO A 1 84 ? -1.919 4.328 4.849 1.00 90.50 84 PRO A C 1
ATOM 634 O O . PRO A 1 84 ? -1.780 3.573 5.809 1.00 90.50 84 PRO A O 1
ATOM 637 N N . SER A 1 85 ? -1.004 5.225 4.493 1.00 88.38 85 SER A N 1
ATOM 638 C CA . SER A 1 85 ? 0.211 5.493 5.257 1.00 88.38 85 SER A CA 1
ATOM 639 C C . SER A 1 85 ? 0.518 6.986 5.283 1.00 88.38 85 SER A C 1
ATOM 641 O O . SER A 1 85 ? 0.231 7.696 4.313 1.00 88.38 85 SER A O 1
ATOM 643 N N . SER A 1 86 ? 1.172 7.456 6.343 1.00 89.56 86 SER A N 1
ATOM 644 C CA . SER A 1 86 ? 1.758 8.794 6.374 1.00 89.56 86 SER A CA 1
ATOM 645 C C . SER A 1 86 ? 2.726 8.970 5.193 1.00 89.56 86 SER A C 1
ATOM 647 O O . SER A 1 86 ? 3.557 8.091 4.963 1.00 89.56 86 SER A O 1
ATOM 649 N N . PRO A 1 87 ? 2.708 10.117 4.482 1.00 86.31 87 PRO A N 1
ATOM 650 C CA . PRO A 1 87 ? 3.595 10.356 3.341 1.00 86.31 87 PRO A CA 1
ATOM 651 C C . PRO A 1 87 ? 5.090 10.299 3.670 1.00 86.31 87 PRO A C 1
ATOM 653 O O . PRO A 1 87 ? 5.900 10.203 2.756 1.00 86.31 87 PRO A O 1
ATOM 656 N N . THR A 1 88 ? 5.455 10.426 4.949 1.00 87.75 88 THR A N 1
ATOM 657 C CA . THR A 1 88 ? 6.843 10.443 5.435 1.00 87.75 88 THR A CA 1
ATOM 658 C C . THR A 1 88 ? 7.304 9.105 6.009 1.00 87.75 88 THR A C 1
ATOM 660 O O . THR A 1 88 ? 8.441 9.003 6.478 1.00 87.75 88 THR A O 1
ATOM 663 N N . THR A 1 89 ? 6.440 8.086 6.012 1.00 87.62 89 THR A N 1
ATOM 664 C CA . THR A 1 89 ? 6.797 6.741 6.470 1.00 87.62 89 THR A CA 1
ATOM 665 C C . THR A 1 89 ? 7.898 6.185 5.568 1.00 87.62 89 THR A C 1
ATOM 667 O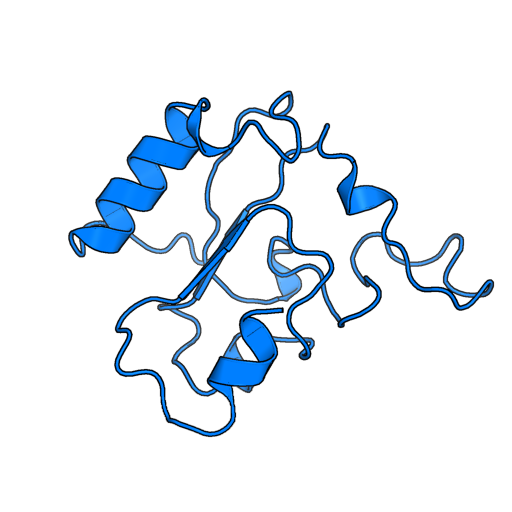 O . THR A 1 89 ? 7.776 6.218 4.344 1.00 87.62 89 THR A O 1
ATOM 670 N N . ARG A 1 90 ? 8.993 5.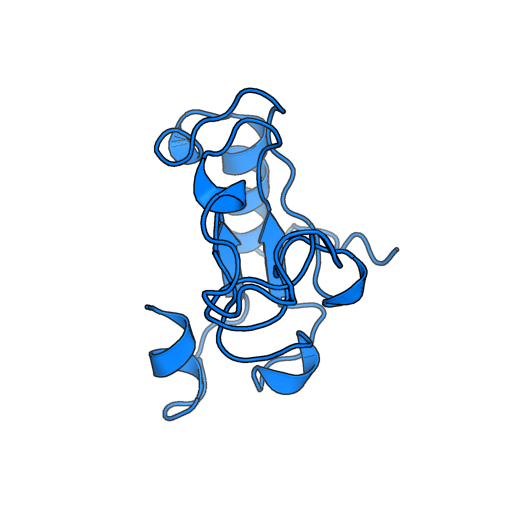712 6.167 1.00 86.50 90 ARG A N 1
ATOM 671 C CA . ARG A 1 90 ? 10.091 5.043 5.455 1.00 86.50 90 ARG A CA 1
ATOM 672 C C . ARG A 1 90 ? 9.786 3.562 5.290 1.00 86.50 90 ARG A C 1
ATOM 674 O O . ARG A 1 90 ? 8.975 3.016 6.038 1.00 86.50 90 ARG A O 1
ATOM 681 N N . HIS A 1 91 ? 10.510 2.898 4.394 1.00 85.00 91 HIS A N 1
ATOM 682 C CA . HIS A 1 91 ? 10.302 1.483 4.080 1.00 85.00 91 HIS A CA 1
ATOM 683 C C . HIS A 1 91 ? 10.264 0.567 5.315 1.00 85.00 91 HIS A C 1
ATOM 685 O O . HIS A 1 91 ? 9.474 -0.368 5.403 1.00 85.00 91 HIS A O 1
ATOM 691 N N . ASN A 1 92 ? 11.090 0.879 6.319 1.00 85.44 92 ASN A N 1
ATOM 692 C CA . ASN A 1 92 ? 11.202 0.118 7.564 1.00 85.44 92 ASN A CA 1
ATOM 693 C C . ASN A 1 92 ? 10.382 0.702 8.730 1.00 85.44 92 ASN A C 1
ATOM 695 O O . ASN A 1 92 ? 10.685 0.428 9.890 1.00 85.44 92 ASN A O 1
ATOM 699 N N . ASP A 1 93 ? 9.402 1.565 8.466 1.00 88.50 93 ASP A N 1
ATOM 700 C CA . ASP A 1 93 ? 8.670 2.275 9.520 1.00 88.50 93 ASP A CA 1
ATOM 701 C C . ASP A 1 93 ? 7.145 2.111 9.432 1.00 88.50 93 ASP A C 1
ATOM 703 O O . ASP A 1 93 ? 6.436 2.664 10.271 1.00 88.50 93 ASP A O 1
ATOM 707 N N . TYR A 1 94 ? 6.619 1.296 8.511 1.00 85.00 94 TYR A N 1
ATOM 708 C CA . TYR A 1 94 ? 5.171 1.055 8.383 1.00 85.00 94 TYR A CA 1
ATOM 709 C C . TYR A 1 94 ? 4.505 0.568 9.678 1.00 85.00 94 TYR A C 1
ATOM 711 O O . TYR A 1 94 ? 3.385 0.951 9.993 1.00 85.00 94 TYR A O 1
ATOM 719 N N . TRP A 1 95 ? 5.208 -0.218 10.492 1.00 87.94 95 TRP A N 1
ATOM 720 C CA . TRP A 1 95 ? 4.727 -0.686 11.800 1.00 87.94 95 TRP A CA 1
ATOM 721 C C . TRP A 1 95 ? 4.745 0.383 12.900 1.00 87.94 95 TRP A C 1
ATOM 723 O O . TRP A 1 95 ? 4.209 0.160 13.984 1.00 87.94 95 TRP A O 1
ATOM 733 N N . LYS A 1 96 ? 5.388 1.527 12.658 1.00 89.81 96 LYS A N 1
ATOM 734 C CA . LYS A 1 96 ? 5.379 2.685 13.562 1.00 89.81 96 LYS A CA 1
ATOM 735 C C . LYS A 1 96 ? 4.357 3.733 13.138 1.00 89.81 96 LYS A C 1
ATOM 737 O O . LYS A 1 96 ? 4.099 4.653 13.909 1.00 89.81 96 LYS A O 1
ATOM 742 N N . ASP A 1 97 ? 3.798 3.605 11.939 1.00 92.62 97 ASP A N 1
ATOM 743 C CA . ASP A 1 97 ? 2.769 4.487 11.419 1.00 92.62 97 ASP A CA 1
ATOM 744 C C . ASP A 1 97 ? 1.386 4.066 11.945 1.00 92.62 97 ASP A C 1
ATOM 746 O O . ASP A 1 97 ? 0.875 3.009 11.561 1.00 92.62 97 ASP A O 1
ATOM 750 N N . PRO A 1 98 ? 0.738 4.880 12.801 1.00 92.31 98 PRO A N 1
ATOM 751 C CA . PRO A 1 98 ? -0.555 4.529 13.377 1.00 92.31 98 PRO A CA 1
ATOM 752 C C . PRO A 1 98 ? -1.658 4.332 12.332 1.00 92.31 98 PRO A C 1
ATOM 754 O O . PRO A 1 98 ? -2.560 3.533 12.569 1.00 92.31 98 PRO A O 1
ATOM 757 N N . GLN A 1 99 ? -1.599 5.032 11.189 1.00 92.38 99 GLN A N 1
ATOM 758 C CA . GLN A 1 99 ? -2.597 4.883 10.122 1.00 92.38 99 GLN A CA 1
ATOM 759 C C . GLN A 1 99 ? -2.485 3.509 9.466 1.00 92.38 99 GLN A C 1
ATOM 761 O O . GLN A 1 99 ? -3.482 2.798 9.340 1.00 92.38 99 GLN A O 1
ATOM 766 N N . THR A 1 100 ? -1.254 3.120 9.129 1.00 92.00 100 THR A N 1
ATOM 767 C CA . THR A 1 100 ? -0.959 1.812 8.541 1.00 92.00 100 THR A CA 1
ATOM 768 C C . THR A 1 100 ? -1.328 0.688 9.516 1.00 92.00 100 THR A C 1
ATOM 770 O O . THR A 1 100 ? -1.983 -0.280 9.134 1.00 92.00 100 THR A O 1
ATOM 773 N N . VAL A 1 101 ? -0.966 0.822 10.797 1.00 92.56 101 VAL A N 1
ATOM 774 C CA . VAL A 1 101 ? -1.250 -0.198 11.822 1.00 92.56 101 VAL A CA 1
ATOM 775 C C . VAL A 1 101 ? -2.751 -0.354 12.091 1.00 92.56 101 VAL A C 1
ATOM 777 O O . VAL A 1 101 ? -3.220 -1.488 12.190 1.00 92.56 101 VAL A O 1
ATOM 780 N N . ASP A 1 102 ? -3.520 0.738 12.180 1.00 92.69 102 ASP A N 1
ATOM 781 C CA . ASP A 1 102 ? -4.982 0.662 12.355 1.00 92.69 102 ASP A CA 1
ATOM 782 C C . ASP A 1 102 ? -5.652 -0.015 11.151 1.00 92.69 102 ASP A C 1
ATOM 784 O O . ASP A 1 102 ? -6.515 -0.878 11.322 1.00 92.69 102 ASP A O 1
ATOM 788 N N . ALA A 1 103 ? -5.215 0.314 9.932 1.00 90.19 103 ALA A N 1
ATOM 789 C CA . ALA A 1 103 ? -5.722 -0.312 8.716 1.00 90.19 103 ALA A CA 1
ATOM 790 C C . ALA A 1 103 ? -5.434 -1.822 8.685 1.00 90.19 103 ALA A C 1
ATOM 792 O O . ALA A 1 103 ? -6.355 -2.616 8.488 1.00 90.19 103 ALA A O 1
ATOM 793 N N . LEU A 1 104 ? -4.195 -2.237 8.971 1.00 90.31 104 LEU A N 1
ATOM 794 C CA . LEU A 1 104 ? -3.838 -3.656 9.074 1.00 90.31 104 LEU A CA 1
ATOM 795 C C . LEU A 1 104 ? -4.666 -4.378 10.145 1.00 90.31 104 LEU A C 1
ATOM 797 O O . LEU A 1 104 ? -5.147 -5.484 9.906 1.00 90.31 104 LEU A O 1
ATOM 801 N N . ALA A 1 105 ? -4.881 -3.754 11.307 1.00 90.19 105 ALA A N 1
ATOM 802 C CA . ALA A 1 105 ? -5.706 -4.333 12.361 1.00 90.19 105 ALA A CA 1
ATOM 803 C C . ALA A 1 105 ? -7.153 -4.553 11.897 1.00 90.19 105 ALA A C 1
ATOM 805 O O . ALA A 1 105 ? -7.725 -5.604 12.180 1.00 90.19 105 ALA A O 1
ATOM 806 N N . ARG A 1 106 ? -7.737 -3.603 11.152 1.00 88.50 106 ARG A N 1
ATOM 807 C CA . ARG A 1 106 ? -9.088 -3.734 10.578 1.00 88.50 106 ARG A CA 1
ATOM 808 C C . ARG A 1 106 ? -9.184 -4.856 9.556 1.00 88.50 106 ARG A C 1
ATOM 810 O O . ARG A 1 106 ? -10.172 -5.584 9.597 1.00 88.50 106 ARG A O 1
ATOM 817 N N . ILE A 1 107 ? -8.177 -5.012 8.697 1.00 87.50 107 ILE A N 1
ATOM 818 C CA . ILE A 1 107 ? -8.109 -6.107 7.718 1.00 87.50 107 ILE A CA 1
ATOM 819 C C . ILE A 1 107 ? -8.099 -7.447 8.462 1.00 87.50 107 ILE A C 1
ATOM 821 O O . ILE A 1 107 ? -8.964 -8.286 8.238 1.00 87.50 107 ILE A O 1
ATOM 825 N N . VAL A 1 108 ? -7.204 -7.606 9.445 1.00 86.25 108 VAL A N 1
ATOM 826 C CA . VAL A 1 108 ? -7.063 -8.853 10.223 1.00 86.25 108 VAL A CA 1
ATOM 827 C C . VAL A 1 108 ? -8.347 -9.240 10.967 1.00 86.25 108 VAL A C 1
ATOM 829 O O . VAL A 1 108 ? -8.633 -10.425 11.117 1.00 86.25 108 VAL A O 1
ATOM 832 N N . VAL A 1 109 ? -9.134 -8.270 11.444 1.00 87.25 109 VAL A N 1
ATOM 833 C CA . VAL A 1 109 ? -10.401 -8.545 12.148 1.00 87.25 109 VAL A CA 1
ATOM 834 C C . VAL A 1 109 ? -11.638 -8.535 11.237 1.00 87.25 109 VAL A C 1
ATOM 836 O O . VAL A 1 109 ? -12.752 -8.562 11.766 1.00 87.25 109 VAL A O 1
ATOM 839 N N . GLY A 1 110 ? -11.470 -8.455 9.911 1.00 83.62 110 GLY A N 1
ATOM 840 C CA . GLY A 1 110 ? -12.568 -8.469 8.935 1.00 83.62 110 GLY A CA 1
ATOM 841 C C . GLY A 1 110 ? -13.489 -7.244 9.003 1.00 83.62 110 GLY A C 1
ATOM 842 O O . GLY A 1 110 ? -14.700 -7.366 8.846 1.00 83.62 110 GLY A O 1
ATOM 843 N N . ARG A 1 111 ? -12.940 -6.067 9.331 1.00 83.19 111 ARG A N 1
ATOM 844 C CA . ARG A 1 111 ? -13.667 -4.784 9.455 1.00 83.19 111 ARG A CA 1
ATOM 845 C C . ARG A 1 111 ? -13.152 -3.695 8.513 1.00 83.19 111 ARG A C 1
ATOM 847 O O . ARG A 1 111 ? -13.472 -2.521 8.704 1.00 83.19 111 ARG A O 1
ATOM 854 N N . ALA A 1 112 ? -12.283 -4.048 7.575 1.00 78.56 112 ALA A N 1
ATOM 855 C CA . ALA A 1 112 ? -11.827 -3.112 6.565 1.00 78.56 112 ALA A CA 1
ATOM 856 C C . ALA A 1 112 ? -12.873 -3.045 5.446 1.00 78.56 112 ALA A C 1
ATOM 858 O O . ALA A 1 112 ? -13.261 -4.068 4.894 1.00 78.56 112 ALA A O 1
ATOM 859 N N . GLU A 1 113 ? -13.346 -1.838 5.144 1.00 72.00 113 GLU A N 1
ATOM 860 C CA . GLU A 1 113 ? -14.232 -1.585 4.008 1.00 72.00 113 GLU A CA 1
ATOM 861 C C . GLU A 1 113 ? -13.349 -1.210 2.816 1.00 72.00 113 GLU A C 1
ATOM 863 O O . GLU A 1 113 ? -12.544 -0.278 2.913 1.00 72.00 113 GLU A O 1
ATOM 868 N N . GLY A 1 114 ? -13.454 -1.957 1.718 1.00 62.41 114 GLY A N 1
ATOM 869 C CA . GLY A 1 114 ? -12.650 -1.718 0.525 1.00 62.41 114 GLY A CA 1
ATOM 870 C C . GLY A 1 114 ? -12.961 -0.363 -0.107 1.00 62.41 114 GLY A C 1
ATOM 871 O O . GLY A 1 114 ? -14.113 -0.044 -0.409 1.00 62.41 114 GLY A O 1
ATOM 872 N N . THR A 1 115 ? -11.936 0.457 -0.326 1.00 57.06 115 THR A N 1
ATOM 873 C CA . THR A 1 115 ? -12.053 1.678 -1.129 1.00 57.06 115 THR A CA 1
ATOM 874 C C . THR A 1 115 ? -11.890 1.312 -2.601 1.00 57.06 115 THR A C 1
ATOM 876 O O . THR A 1 115 ? -10.816 1.497 -3.167 1.00 57.06 115 THR A O 1
ATOM 879 N N . HIS A 1 116 ? -12.942 0.773 -3.220 1.00 41.84 116 HIS A N 1
ATOM 880 C CA . HIS A 1 116 ? -13.007 0.685 -4.678 1.00 41.84 116 HIS A CA 1
ATOM 881 C C . HIS A 1 116 ? -13.082 2.111 -5.245 1.00 41.84 116 HIS A C 1
ATOM 883 O O . HIS A 1 116 ? -14.098 2.787 -5.070 1.00 41.84 116 HIS A O 1
ATOM 889 N N . GLN A 1 117 ? -12.009 2.570 -5.890 1.00 38.47 117 GLN A N 1
ATOM 890 C CA . GLN A 1 117 ? -11.985 3.777 -6.723 1.00 38.47 117 GLN A CA 1
ATOM 891 C C . GLN A 1 117 ? -11.527 3.409 -8.127 1.00 38.47 117 GLN A C 1
ATOM 893 O O . GLN A 1 117 ? -10.575 2.606 -8.228 1.00 38.47 117 GLN A O 1
#

Organism: NCBI:txid89367

Foldseek 3Di:
DVLVVQPPPPDPDQAAEEELDLARQDAACVVSNHPQARYEYEYAQQEPSLVQADPPVVCVPPDSAHGPRYGRCQDLSNRHAYQDFYNNAYRPCLCVTPSNVVQVVCSVVVNHDGPND

Radius of gyration: 13.9 Å; chains: 1; bounding box: 31×34×35 Å

pLDDT: mean 74.11, std 17.74, range [38.47, 92.81]